Protein AF-A0A951G7K1-F1 (afdb_monomer_lite)

Foldseek 3Di:
DVLLLVLLDDQDPLNLLVLQVLVCLLVVPFDLALQVSLVVSQVVQVVLVDDDPNHRDDSVNSSVSRRVSLVVCCVVQQWFFDQDPPVRRGGTHGDPVNNVSNVVSSVVSVPDDHPGVDDPPPVVPDDDD

pLDDT: mean 84.14, std 16.69, range [36.03, 96.94]

Radius of gyration: 16.89 Å; chains: 1; bounding box: 66×21×45 Å

Secondary structure (DSSP, 8-state):
-HHHHHHT-SSSHHHHHHHHHHHHHHTT---SSHHHHHHHHHHHHHHTT--BTTBPPPHHHHHHHHHHHHHHHHHTTSEEE--BTTTTB--EEE-TTHHHHHHHHHHHHHHSPP--S---TT-------

Structure (mmCIF, N/CA/C/O backbone):
data_AF-A0A951G7K1-F1
#
_entry.id   AF-A0A951G7K1-F1
#
loop_
_atom_site.group_PDB
_atom_site.id
_atom_site.type_symbol
_atom_site.label_atom_id
_atom_site.label_alt_id
_atom_site.label_comp_id
_atom_site.label_asym_id
_atom_site.label_entity_id
_atom_site.label_seq_id
_atom_site.pdbx_PDB_ins_code
_atom_site.Cartn_x
_atom_site.Cartn_y
_atom_site.Cartn_z
_atom_site.occupancy
_atom_site.B_iso_or_equiv
_atom_site.auth_seq_id
_atom_site.auth_comp_id
_atom_site.auth_asym_id
_atom_site.auth_atom_id
_atom_site.pdbx_PDB_model_num
ATOM 1 N N . LEU A 1 1 ? -3.944 -6.914 -12.523 1.00 67.00 1 LEU A N 1
ATOM 2 C CA . LEU A 1 1 ? -5.146 -6.262 -11.952 1.00 67.00 1 LEU A CA 1
ATOM 3 C C . LEU A 1 1 ? -5.663 -7.025 -10.741 1.00 67.00 1 LEU A C 1
ATOM 5 O O . LEU A 1 1 ? -5.567 -6.457 -9.669 1.00 67.00 1 LEU A O 1
ATOM 9 N N . ALA A 1 2 ? -6.085 -8.294 -10.868 1.00 84.31 2 ALA A N 1
ATOM 10 C CA . ALA A 1 2 ? -6.585 -9.096 -9.735 1.00 84.31 2 ALA A CA 1
ATOM 11 C C . ALA A 1 2 ? -5.686 -9.028 -8.483 1.00 84.31 2 ALA A C 1
ATOM 13 O O . ALA A 1 2 ? -6.136 -8.581 -7.441 1.00 84.31 2 ALA A O 1
ATOM 14 N N . ILE A 1 3 ? -4.383 -9.291 -8.637 1.00 89.00 3 ILE A N 1
ATOM 15 C CA . ILE A 1 3 ? -3.422 -9.240 -7.521 1.00 89.00 3 ILE A CA 1
ATOM 16 C C . ILE A 1 3 ? -3.347 -7.851 -6.861 1.00 89.00 3 ILE A C 1
ATOM 18 O O . ILE A 1 3 ? -3.249 -7.755 -5.647 1.00 89.00 3 ILE A O 1
ATOM 22 N N . ALA A 1 4 ? -3.403 -6.761 -7.634 1.00 91.69 4 ALA A N 1
ATOM 23 C CA . ALA A 1 4 ? -3.358 -5.408 -7.072 1.00 91.69 4 ALA A CA 1
ATOM 24 C C . ALA A 1 4 ? -4.619 -5.088 -6.250 1.00 91.69 4 ALA A C 1
ATOM 26 O O . ALA A 1 4 ? -4.516 -4.428 -5.221 1.00 91.69 4 ALA A O 1
ATOM 27 N N . ASN A 1 5 ? -5.781 -5.587 -6.685 1.00 91.88 5 ASN A N 1
ATOM 28 C CA . ASN A 1 5 ? -7.023 -5.487 -5.922 1.00 91.88 5 ASN A CA 1
ATOM 29 C C . ASN A 1 5 ? -6.947 -6.320 -4.643 1.00 91.88 5 ASN A C 1
ATOM 31 O O . ASN A 1 5 ? -7.284 -5.804 -3.586 1.00 91.88 5 ASN A O 1
ATOM 35 N N . ASP A 1 6 ? -6.443 -7.553 -4.717 1.00 91.81 6 ASP A N 1
ATOM 36 C CA . ASP A 1 6 ? -6.301 -8.428 -3.549 1.00 91.81 6 ASP A CA 1
ATOM 37 C C . ASP A 1 6 ? -5.347 -7.834 -2.499 1.00 91.81 6 ASP A C 1
ATOM 39 O O . ASP A 1 6 ? -5.610 -7.917 -1.303 1.00 91.81 6 ASP A O 1
ATOM 43 N N . LEU A 1 7 ? -4.268 -7.174 -2.937 1.00 91.75 7 LEU A N 1
ATOM 44 C CA . LEU A 1 7 ? -3.307 -6.500 -2.054 1.00 91.75 7 LEU A CA 1
ATOM 45 C C . LEU A 1 7 ? -3.876 -5.278 -1.324 1.00 91.75 7 LEU A C 1
ATOM 47 O O . LEU A 1 7 ? -3.339 -4.891 -0.289 1.00 91.75 7 LEU A O 1
ATOM 51 N N . LEU A 1 8 ? -4.918 -4.656 -1.878 1.00 92.56 8 LEU A N 1
ATOM 52 C CA . LEU A 1 8 ? -5.596 -3.491 -1.301 1.00 92.56 8 LEU A CA 1
ATOM 53 C C . LEU A 1 8 ? -6.987 -3.835 -0.751 1.00 92.56 8 LEU A C 1
ATOM 55 O O . LEU A 1 8 ? -7.730 -2.941 -0.349 1.00 92.56 8 LEU A O 1
ATOM 59 N N . ALA A 1 9 ? -7.362 -5.114 -0.766 1.00 89.31 9 ALA A N 1
ATOM 60 C CA . ALA A 1 9 ? -8.664 -5.566 -0.314 1.00 89.31 9 ALA A CA 1
ATOM 61 C C . ALA A 1 9 ? -8.744 -5.594 1.217 1.00 89.31 9 ALA A C 1
ATOM 63 O O . ALA A 1 9 ? -7.765 -5.843 1.916 1.00 89.31 9 ALA A O 1
ATOM 64 N N . GLY A 1 10 ? -9.964 -5.418 1.724 1.00 85.38 10 GLY A N 1
ATOM 65 C CA . GLY A 1 10 ? -10.260 -5.447 3.153 1.00 85.38 10 GLY A CA 1
ATOM 66 C C . GLY A 1 10 ? -10.320 -4.060 3.791 1.00 85.38 10 GLY A C 1
ATOM 67 O O . GLY A 1 10 ? -10.110 -3.037 3.148 1.00 85.38 10 GLY A O 1
ATOM 68 N N . ASP A 1 11 ? -10.660 -4.051 5.076 1.00 85.75 11 ASP A N 1
ATOM 69 C CA . ASP A 1 11 ? -10.758 -2.859 5.928 1.00 85.75 11 ASP A CA 1
ATOM 70 C C . ASP A 1 11 ? -9.896 -3.041 7.194 1.00 85.75 11 ASP A C 1
ATOM 72 O O . ASP A 1 11 ? -10.240 -2.566 8.274 1.00 85.75 11 ASP A O 1
ATOM 76 N N . ASP A 1 12 ? -8.798 -3.795 7.085 1.00 87.50 12 ASP A N 1
ATOM 77 C CA . ASP A 1 12 ? -7.889 -4.070 8.196 1.00 87.50 12 ASP A CA 1
ATOM 78 C C . ASP A 1 12 ? -6.658 -3.147 8.200 1.00 87.50 12 ASP A C 1
ATOM 80 O O . ASP A 1 12 ? -6.442 -2.323 7.309 1.00 87.50 12 ASP A O 1
ATOM 84 N N . PHE A 1 13 ? -5.837 -3.291 9.240 1.00 89.81 13 PHE A N 1
ATOM 85 C CA . PHE A 1 13 ? -4.637 -2.483 9.439 1.00 89.81 13 PHE A CA 1
ATOM 86 C C . PHE A 1 13 ? -3.641 -2.583 8.272 1.00 89.81 13 PHE A C 1
ATOM 88 O O . PHE A 1 13 ? -2.970 -1.603 7.941 1.00 89.81 13 PHE A O 1
ATOM 95 N N . ARG A 1 14 ? -3.537 -3.757 7.634 1.00 91.06 14 ARG A N 1
ATOM 96 C CA . ARG A 1 14 ? -2.620 -3.979 6.510 1.00 91.06 14 ARG A CA 1
ATOM 97 C C . ARG A 1 14 ? -3.125 -3.270 5.263 1.00 91.06 14 ARG A C 1
ATOM 99 O O . ARG A 1 14 ? -2.338 -2.574 4.625 1.00 91.06 14 ARG A O 1
ATOM 106 N N . ALA A 1 15 ? -4.419 -3.392 4.967 1.00 90.81 15 ALA A N 1
ATOM 107 C CA . ALA A 1 15 ? -5.054 -2.691 3.856 1.00 90.81 15 ALA A CA 1
ATOM 108 C C . ALA A 1 15 ? -4.914 -1.169 4.009 1.00 90.81 15 ALA A C 1
ATOM 110 O O . ALA A 1 15 ? -4.484 -0.499 3.072 1.00 90.81 15 ALA A O 1
ATOM 111 N N . ALA A 1 16 ? -5.149 -0.630 5.211 1.00 91.88 16 ALA A N 1
ATOM 112 C CA . ALA A 1 16 ? -4.968 0.795 5.496 1.00 91.88 16 ALA A CA 1
ATOM 113 C C . ALA A 1 16 ? -3.515 1.261 5.282 1.00 91.88 16 ALA A C 1
ATOM 115 O O . ALA A 1 16 ? -3.266 2.287 4.647 1.00 91.88 16 ALA A O 1
ATOM 116 N N . CYS A 1 17 ? -2.530 0.484 5.748 1.00 95.12 17 CYS A N 1
ATOM 117 C CA . CYS A 1 17 ? -1.121 0.791 5.493 1.00 95.12 17 CYS A CA 1
ATOM 118 C C . CYS A 1 17 ? -0.792 0.751 3.991 1.00 95.12 17 CYS A C 1
ATOM 120 O O . CYS A 1 17 ? -0.111 1.647 3.491 1.00 95.12 17 CYS A O 1
ATOM 122 N N . ALA A 1 18 ? -1.283 -0.252 3.260 1.00 94.75 18 ALA A N 1
ATOM 123 C CA . ALA A 1 18 ? -1.056 -0.387 1.824 1.00 94.75 18 ALA A CA 1
ATOM 124 C C . ALA A 1 18 ? -1.704 0.760 1.022 1.00 94.75 18 ALA A C 1
ATOM 126 O O . ALA A 1 18 ? -1.052 1.338 0.148 1.00 94.75 18 ALA A O 1
ATOM 127 N N . GLU A 1 19 ? -2.932 1.163 1.370 1.00 94.06 19 GLU A N 1
ATOM 128 C CA . GLU A 1 19 ? -3.638 2.313 0.784 1.00 94.06 19 GLU A CA 1
ATOM 129 C C . GLU A 1 19 ? -2.844 3.621 0.910 1.00 94.06 19 GLU A C 1
ATOM 131 O O . GLU A 1 19 ? -2.921 4.466 0.020 1.00 94.06 19 GLU A O 1
ATOM 136 N N . LEU A 1 20 ? -2.050 3.784 1.974 1.00 94.81 20 LEU A N 1
ATOM 137 C CA . LEU A 1 20 ? -1.195 4.957 2.187 1.00 94.81 20 LEU A CA 1
ATOM 138 C C . 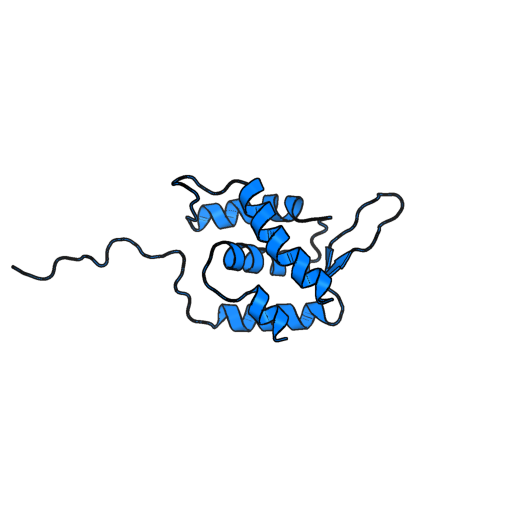LEU A 1 20 ? 0.188 4.826 1.531 1.00 94.81 20 LEU A C 1
ATOM 140 O O . LEU A 1 20 ? 0.770 5.828 1.111 1.00 94.81 20 LEU A O 1
ATOM 144 N N . VAL A 1 21 ? 0.718 3.608 1.394 1.00 96.06 21 VAL A N 1
ATOM 145 C CA . VAL A 1 21 ? 2.005 3.356 0.724 1.00 96.06 21 VAL A CA 1
ATOM 146 C C . VAL A 1 21 ? 1.916 3.531 -0.784 1.00 96.06 21 VAL A C 1
ATOM 148 O O . VAL A 1 21 ? 2.823 4.113 -1.383 1.00 96.06 21 VAL A O 1
ATOM 151 N N . VAL A 1 22 ? 0.843 3.058 -1.421 1.00 95.69 22 VAL A N 1
ATOM 152 C CA . VAL A 1 22 ? 0.728 3.116 -2.885 1.00 95.69 22 VAL A CA 1
ATOM 153 C C . VAL A 1 22 ? 0.808 4.555 -3.425 1.00 95.69 22 VAL A C 1
ATOM 155 O O . VAL A 1 22 ? 1.566 4.776 -4.370 1.00 95.69 22 VAL A O 1
ATOM 158 N N . PRO A 1 23 ? 0.128 5.566 -2.849 1.00 95.31 23 PRO A N 1
ATOM 159 C CA . PRO A 1 23 ? 0.312 6.961 -3.242 1.00 95.31 23 PRO A CA 1
ATOM 160 C C . PRO A 1 23 ? 1.759 7.449 -3.119 1.00 95.31 23 PRO A C 1
ATOM 162 O O . PRO A 1 23 ? 2.233 8.139 -4.019 1.00 95.31 23 PRO A O 1
ATOM 165 N N . LEU A 1 24 ? 2.489 7.062 -2.065 1.00 95.25 24 LEU A N 1
ATOM 166 C CA . LEU A 1 24 ? 3.903 7.430 -1.908 1.00 95.25 24 LEU A CA 1
ATOM 167 C C . LEU A 1 24 ? 4.757 6.843 -3.041 1.00 95.25 24 LEU A C 1
ATOM 169 O O . LEU A 1 24 ? 5.536 7.570 -3.662 1.00 95.25 24 LEU A O 1
ATOM 173 N N . LEU A 1 25 ? 4.544 5.568 -3.382 1.00 94.19 25 LEU A N 1
ATOM 174 C CA . LEU A 1 25 ? 5.193 4.928 -4.532 1.00 94.19 25 LEU A CA 1
ATOM 175 C C . LEU A 1 25 ? 4.851 5.653 -5.844 1.00 94.19 25 LEU A C 1
ATOM 177 O O . LEU A 1 25 ? 5.724 5.901 -6.672 1.00 94.19 25 LEU A O 1
ATOM 181 N N . LEU A 1 26 ? 3.590 6.058 -6.022 1.00 94.31 26 LEU A N 1
ATOM 182 C CA . LEU A 1 26 ? 3.132 6.784 -7.211 1.00 94.31 26 LEU A CA 1
ATOM 183 C C . LEU A 1 26 ? 3.735 8.189 -7.343 1.00 94.31 26 LEU A C 1
ATOM 185 O O . LEU A 1 26 ? 3.881 8.667 -8.470 1.00 94.31 26 LEU A O 1
ATOM 189 N N . THR A 1 27 ? 4.086 8.839 -6.229 1.00 92.38 27 THR A N 1
ATOM 190 C CA . THR A 1 27 ? 4.804 10.127 -6.231 1.00 92.38 27 THR A CA 1
ATOM 191 C C . THR A 1 27 ? 6.302 9.998 -6.502 1.00 92.38 27 THR A C 1
ATOM 193 O O . THR A 1 27 ? 6.968 11.018 -6.652 1.00 92.38 27 THR A O 1
ATOM 196 N N . GLY A 1 28 ? 6.832 8.772 -6.580 1.00 87.44 28 GLY A N 1
ATOM 197 C CA . GLY A 1 28 ? 8.268 8.528 -6.707 1.00 87.44 28 GLY A CA 1
ATOM 198 C C . GLY A 1 28 ? 9.022 8.738 -5.394 1.00 87.44 28 GLY A C 1
ATOM 199 O O . GLY A 1 28 ? 10.168 9.169 -5.415 1.00 87.44 28 GLY A O 1
ATOM 200 N N . PHE A 1 29 ? 8.381 8.489 -4.246 1.00 90.38 29 PHE A N 1
ATOM 201 C CA . PHE A 1 29 ? 9.076 8.538 -2.963 1.00 90.38 29 PHE A CA 1
ATOM 202 C C . PHE A 1 29 ? 10.186 7.480 -2.927 1.00 90.38 29 PHE A C 1
ATOM 204 O O . PHE A 1 29 ? 9.920 6.283 -3.030 1.00 90.38 29 PHE A O 1
ATOM 211 N N . GLU A 1 30 ? 11.424 7.934 -2.749 1.00 82.12 30 GLU A N 1
ATOM 212 C CA . GLU A 1 30 ? 12.607 7.078 -2.706 1.00 82.12 30 GLU A CA 1
ATOM 213 C C . GLU A 1 30 ? 12.765 6.451 -1.313 1.00 82.12 30 GLU A C 1
ATOM 215 O O . GLU A 1 30 ? 13.331 7.046 -0.392 1.00 82.12 30 GLU A O 1
ATOM 220 N N . GLY A 1 31 ? 12.240 5.235 -1.154 1.00 82.44 31 GLY A N 1
ATOM 221 C CA . GLY A 1 31 ? 12.490 4.369 -0.003 1.00 82.44 31 GLY A CA 1
ATOM 222 C C . GLY A 1 31 ? 13.042 3.022 -0.461 1.00 82.44 31 GLY A C 1
ATOM 223 O O . GLY A 1 31 ? 12.520 2.429 -1.402 1.00 82.44 31 GLY A O 1
ATOM 224 N N . ASP A 1 32 ? 14.097 2.561 0.205 1.00 82.81 32 ASP A N 1
ATOM 225 C CA . ASP A 1 32 ? 14.798 1.298 -0.067 1.00 82.81 32 ASP A CA 1
ATOM 226 C C . ASP A 1 32 ? 14.024 0.064 0.422 1.00 82.81 32 ASP A C 1
ATOM 228 O O . ASP A 1 32 ? 14.138 -1.020 -0.141 1.00 82.81 32 ASP A O 1
ATOM 232 N N . TRP A 1 33 ? 13.202 0.215 1.463 1.00 87.38 33 TRP A N 1
ATOM 233 C CA . TRP A 1 33 ? 12.311 -0.835 1.950 1.00 87.38 33 TRP A CA 1
ATOM 234 C C . TRP A 1 33 ? 11.157 -0.266 2.790 1.00 87.38 33 TRP A C 1
ATOM 236 O O . TRP A 1 33 ? 10.830 0.911 2.705 1.00 87.38 33 TRP A O 1
ATOM 246 N N . ALA A 1 34 ? 10.515 -1.083 3.628 1.00 91.31 34 ALA A N 1
ATOM 247 C CA . ALA A 1 34 ? 9.322 -0.713 4.388 1.00 91.31 34 ALA A CA 1
ATOM 248 C C . ALA A 1 34 ? 9.513 0.430 5.410 1.00 91.31 34 ALA A C 1
ATOM 250 O O . ALA A 1 34 ? 8.576 1.187 5.659 1.00 91.31 34 ALA A O 1
ATOM 251 N N . GLU A 1 35 ? 10.690 0.573 6.030 1.00 94.00 35 GLU A N 1
ATOM 252 C CA . GLU A 1 35 ? 10.875 1.492 7.166 1.00 94.00 35 GLU A CA 1
ATOM 253 C C . GLU A 1 35 ? 10.766 2.989 6.792 1.00 94.00 35 GLU A C 1
ATOM 255 O O . GLU A 1 35 ? 10.056 3.717 7.497 1.00 94.00 35 GLU A O 1
ATOM 260 N N . PRO A 1 36 ? 11.382 3.490 5.699 1.00 93.94 36 PRO A N 1
ATOM 261 C CA . PRO A 1 36 ? 11.157 4.863 5.240 1.00 93.94 36 PRO A CA 1
ATOM 262 C C . PRO A 1 36 ? 9.683 5.195 4.987 1.00 93.94 36 PRO A C 1
ATOM 264 O O . PRO A 1 36 ? 9.219 6.268 5.381 1.00 93.94 36 PRO A O 1
ATOM 267 N N . PHE A 1 37 ? 8.928 4.269 4.390 1.00 95.50 37 PHE A N 1
ATOM 268 C CA . PHE A 1 37 ? 7.489 4.438 4.179 1.00 95.50 37 PHE A CA 1
ATOM 269 C C . PHE A 1 37 ? 6.739 4.435 5.510 1.00 95.50 37 PHE A C 1
ATOM 271 O O . PHE A 1 37 ? 5.904 5.305 5.743 1.00 95.50 37 PHE A O 1
ATOM 278 N N . ALA A 1 38 ? 7.085 3.532 6.429 1.00 96.50 38 ALA 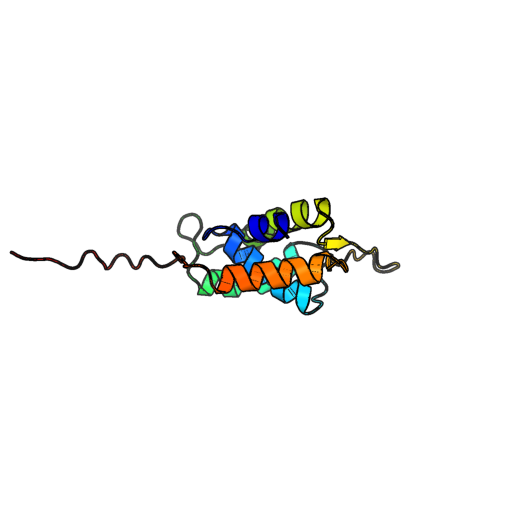A N 1
ATOM 279 C CA . ALA A 1 38 ? 6.463 3.466 7.746 1.00 96.50 38 ALA A CA 1
ATOM 280 C C . ALA A 1 38 ? 6.613 4.774 8.530 1.00 96.50 38 ALA A C 1
ATOM 282 O O . ALA A 1 38 ? 5.652 5.233 9.139 1.00 96.50 38 ALA A O 1
ATOM 283 N N . LYS A 1 39 ? 7.775 5.435 8.455 1.00 96.56 39 LYS A N 1
ATOM 284 C CA . LYS A 1 39 ? 7.992 6.754 9.079 1.00 96.56 39 LYS A CA 1
ATOM 285 C C . LYS A 1 39 ? 7.058 7.837 8.524 1.00 96.56 39 LYS A C 1
ATOM 287 O O . LYS A 1 39 ? 6.691 8.749 9.260 1.00 96.56 39 LYS A O 1
ATOM 292 N N . LYS A 1 40 ? 6.664 7.749 7.249 1.00 96.25 40 LYS A N 1
ATOM 293 C CA . LYS A 1 40 ? 5.713 8.675 6.607 1.00 96.25 40 LYS A CA 1
ATOM 294 C C . LYS A 1 40 ? 4.254 8.319 6.894 1.00 96.25 40 LYS A C 1
ATOM 296 O O . LYS A 1 40 ? 3.444 9.217 7.090 1.00 96.25 40 LYS A O 1
ATOM 301 N N . VAL A 1 41 ? 3.938 7.028 6.918 1.00 95.62 41 VAL A N 1
ATOM 302 C CA . VAL A 1 41 ? 2.574 6.493 7.048 1.00 95.62 41 VAL A CA 1
ATOM 303 C C . VAL A 1 41 ? 2.098 6.469 8.504 1.00 95.62 41 VAL A C 1
ATOM 305 O O . VAL A 1 41 ? 0.931 6.739 8.775 1.00 95.62 41 VAL A O 1
ATOM 308 N N . CYS A 1 42 ? 2.995 6.202 9.457 1.00 94.69 42 CYS A N 1
ATOM 309 C CA . CYS A 1 42 ? 2.659 6.014 10.871 1.00 94.69 42 CYS A CA 1
ATOM 310 C C . CYS A 1 42 ? 1.860 7.175 11.497 1.00 94.69 42 CYS A C 1
ATOM 312 O O . CYS A 1 42 ? 0.878 6.882 12.178 1.00 94.69 42 CYS A O 1
ATOM 314 N N . PRO A 1 43 ? 2.174 8.465 11.253 1.00 93.75 43 PRO A N 1
ATOM 315 C CA . PRO A 1 43 ? 1.362 9.562 11.784 1.00 93.75 43 PRO A CA 1
ATOM 316 C C . PRO A 1 43 ? -0.084 9.567 11.266 1.00 93.75 43 PRO A C 1
ATOM 318 O O . PRO A 1 43 ? -0.996 9.881 12.026 1.00 93.75 43 PRO A O 1
ATOM 321 N N . ALA A 1 44 ? -0.306 9.206 9.997 1.00 93.50 44 ALA A N 1
ATOM 322 C CA . ALA A 1 44 ? -1.645 9.149 9.407 1.00 93.50 44 ALA A CA 1
ATOM 323 C C . ALA A 1 44 ? -2.456 7.977 9.978 1.00 93.50 44 ALA A C 1
ATOM 325 O O . ALA A 1 44 ? -3.590 8.163 10.408 1.00 93.50 44 ALA A O 1
ATOM 326 N N . ILE A 1 45 ? -1.831 6.805 10.097 1.00 92.00 45 ILE A N 1
ATOM 327 C CA . ILE A 1 45 ? -2.421 5.629 10.749 1.00 92.00 45 ILE A CA 1
ATOM 328 C C . ILE A 1 45 ? -2.800 5.923 12.209 1.00 92.00 45 ILE A C 1
ATOM 330 O O . ILE A 1 45 ? -3.893 5.574 12.652 1.00 92.00 45 ILE A O 1
ATOM 334 N N . ALA A 1 46 ? -1.931 6.602 12.961 1.00 91.00 46 ALA A N 1
ATOM 335 C CA . ALA A 1 46 ? -2.230 7.002 14.333 1.00 91.00 46 ALA A CA 1
ATOM 336 C C . ALA A 1 46 ? -3.402 8.001 14.401 1.00 91.00 46 ALA A C 1
ATOM 338 O O . ALA A 1 46 ? -4.265 7.879 15.270 1.00 91.00 46 ALA A O 1
ATOM 339 N N . ALA A 1 47 ? -3.464 8.959 13.469 1.00 90.06 47 ALA A N 1
ATOM 340 C CA . ALA A 1 47 ? -4.543 9.944 13.389 1.00 90.06 47 ALA A CA 1
ATOM 341 C C . ALA A 1 47 ? -5.911 9.322 13.049 1.00 90.06 47 ALA A C 1
ATOM 343 O O . ALA A 1 47 ? -6.938 9.826 13.501 1.00 90.06 47 ALA A O 1
ATOM 344 N N . GLU A 1 48 ? -5.931 8.211 12.311 1.00 86.00 48 GLU A N 1
ATOM 345 C CA . GLU A 1 48 ? -7.141 7.422 12.040 1.00 86.00 48 GLU A CA 1
ATOM 346 C C . GLU A 1 48 ? -7.626 6.596 13.247 1.00 86.00 48 GLU A C 1
ATOM 348 O O . GLU A 1 48 ? -8.700 5.995 13.199 1.00 86.00 48 GLU A O 1
ATOM 353 N N . GLY A 1 49 ? -6.871 6.581 14.350 1.00 87.44 49 GLY A N 1
ATOM 354 C CA . GLY A 1 49 ? -7.272 5.921 15.591 1.00 87.44 49 GLY A CA 1
ATOM 355 C C . GLY A 1 49 ? -7.032 4.412 15.614 1.00 87.44 49 GLY A C 1
ATOM 356 O O . GLY A 1 49 ? -7.607 3.727 16.461 1.00 87.44 49 GLY A O 1
ATOM 357 N N . TRP A 1 50 ? -6.187 3.884 14.721 1.00 86.06 50 TRP A N 1
ATOM 358 C CA . TRP A 1 50 ? -5.749 2.489 14.780 1.00 86.06 50 TRP A CA 1
ATOM 359 C C . TRP A 1 50 ? -5.049 2.188 16.110 1.00 86.06 50 TRP A C 1
ATOM 361 O O . TRP A 1 50 ? -4.349 3.040 16.664 1.00 86.06 50 TRP A O 1
ATOM 371 N N . GLN A 1 51 ? -5.237 0.967 16.618 1.00 83.69 51 GLN A N 1
ATOM 372 C CA . GLN A 1 51 ? -4.676 0.512 17.893 1.00 83.69 51 GLN A CA 1
ATOM 373 C C . GLN A 1 51 ? -4.119 -0.912 17.794 1.00 83.69 51 GLN A C 1
ATOM 375 O O . GLN A 1 51 ? -4.685 -1.763 17.109 1.00 83.69 51 GLN A O 1
ATOM 380 N N . SER A 1 52 ? -3.048 -1.179 18.541 1.00 74.75 52 SER A N 1
ATOM 381 C CA . SER A 1 52 ? -2.480 -2.502 18.808 1.00 74.75 52 SER A CA 1
ATOM 382 C C . SER A 1 52 ? -2.347 -2.661 20.321 1.00 74.75 52 SER A C 1
ATOM 384 O O . SER A 1 52 ? -1.685 -1.860 20.972 1.00 74.75 52 SER A O 1
ATOM 386 N N . ASN A 1 53 ? -3.032 -3.645 20.909 1.00 76.75 53 ASN A N 1
ATOM 387 C CA . ASN A 1 53 ? -3.060 -3.869 22.365 1.00 76.75 53 ASN A CA 1
ATOM 388 C C . ASN A 1 53 ? -3.449 -2.630 23.205 1.00 76.75 53 ASN A C 1
ATOM 390 O O . ASN A 1 53 ? -2.988 -2.468 24.330 1.00 76.75 53 ASN A O 1
ATOM 394 N N . GLY A 1 54 ? -4.316 -1.763 22.670 1.00 80.31 54 GLY A N 1
ATOM 395 C CA . GLY A 1 54 ? -4.768 -0.540 23.346 1.00 80.31 54 GLY A CA 1
ATOM 396 C C . GLY A 1 54 ? -3.819 0.656 23.215 1.00 80.31 54 GLY A C 1
ATOM 397 O O . GLY A 1 54 ? -4.139 1.733 23.713 1.00 80.31 54 GLY A O 1
ATOM 398 N N . GLU A 1 55 ? -2.697 0.500 22.511 1.00 84.56 55 GLU A N 1
ATOM 399 C CA . GLU A 1 55 ? -1.742 1.568 22.212 1.00 84.56 55 GLU A CA 1
ATOM 400 C C . GLU A 1 55 ? -1.778 1.932 20.724 1.00 84.56 55 GLU A C 1
ATOM 402 O O . GLU A 1 55 ? -2.215 1.144 19.883 1.00 84.56 55 GLU A O 1
ATOM 407 N N . SER A 1 56 ? -1.334 3.142 20.380 1.00 86.25 56 SER A N 1
ATOM 408 C CA . SER A 1 56 ? -1.213 3.534 18.973 1.00 86.25 56 SER A CA 1
ATOM 409 C C . SER A 1 56 ? -0.057 2.762 18.311 1.00 86.25 56 SER A C 1
ATOM 411 O O . SER A 1 56 ? 1.003 2.646 18.931 1.00 86.25 56 SER A O 1
ATOM 413 N N . PRO A 1 57 ? -0.223 2.238 17.079 1.00 89.88 57 PRO A N 1
ATOM 414 C CA . PRO A 1 57 ? 0.815 1.491 16.381 1.00 89.88 57 PRO A CA 1
ATOM 415 C C . PRO A 1 5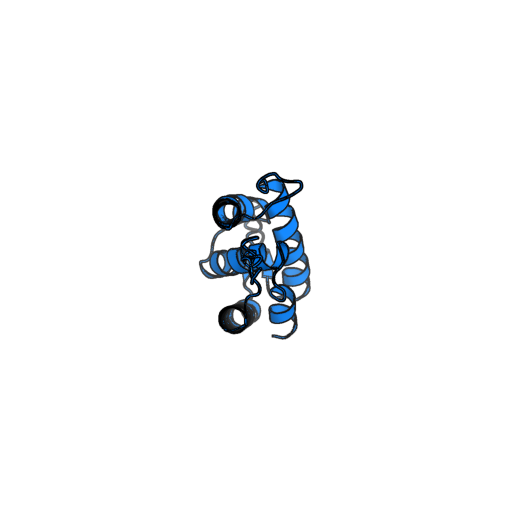7 ? 2.106 2.295 16.244 1.00 89.88 57 PRO A C 1
ATOM 417 O O . PRO A 1 57 ? 2.095 3.457 15.832 1.00 89.88 57 PRO A O 1
ATOM 420 N N . GLY A 1 58 ? 3.231 1.656 16.551 1.00 92.56 58 GLY A N 1
ATOM 421 C CA . GLY A 1 58 ? 4.544 2.241 16.337 1.00 92.56 58 GLY A CA 1
ATOM 422 C C . GLY A 1 58 ? 5.003 2.104 14.886 1.00 92.56 58 GLY A C 1
ATOM 423 O O . GLY A 1 58 ? 4.484 1.308 14.101 1.00 92.56 58 GLY A O 1
ATOM 424 N N . VAL A 1 59 ? 6.082 2.814 14.543 1.00 95.75 59 VAL A N 1
ATOM 425 C CA . VAL A 1 59 ? 6.728 2.722 13.218 1.00 95.75 59 VAL A CA 1
ATOM 426 C C . VAL A 1 59 ? 7.075 1.275 12.855 1.00 95.75 59 VAL A C 1
ATOM 428 O O . VAL A 1 59 ? 6.971 0.896 11.693 1.00 95.75 59 VAL A O 1
ATOM 431 N N . ARG A 1 60 ? 7.457 0.445 13.834 1.00 94.50 60 ARG A N 1
ATOM 432 C CA . ARG A 1 60 ? 7.791 -0.964 13.593 1.00 94.50 60 ARG A CA 1
ATOM 433 C C . ARG A 1 60 ? 6.575 -1.798 13.182 1.00 94.50 60 ARG A C 1
ATOM 435 O O . ARG A 1 60 ? 6.705 -2.606 12.267 1.00 94.50 60 ARG A O 1
ATOM 442 N N . ASP A 1 61 ? 5.419 -1.581 13.807 1.00 93.69 61 ASP A N 1
ATOM 443 C CA . ASP A 1 61 ? 4.179 -2.294 13.471 1.00 93.69 61 ASP A CA 1
ATOM 444 C C . ASP A 1 61 ? 3.736 -1.947 12.046 1.00 93.69 61 ASP A C 1
ATOM 446 O O . ASP A 1 61 ? 3.435 -2.825 11.236 1.00 93.69 61 ASP A O 1
ATOM 450 N N . VAL A 1 62 ? 3.799 -0.655 11.711 1.00 95.62 62 VAL A N 1
ATOM 451 C CA . VAL A 1 62 ? 3.513 -0.149 10.365 1.00 95.62 62 VAL A CA 1
ATOM 452 C C . VAL A 1 62 ? 4.517 -0.708 9.351 1.00 95.62 62 VAL A C 1
ATOM 454 O O . VAL A 1 62 ? 4.117 -1.165 8.287 1.00 95.62 62 VAL A O 1
ATOM 457 N N . ALA A 1 63 ? 5.814 -0.752 9.671 1.00 96.12 63 ALA A N 1
ATOM 458 C CA . ALA A 1 63 ? 6.828 -1.314 8.777 1.00 96.12 63 ALA A CA 1
ATOM 459 C C . ALA A 1 63 ? 6.584 -2.798 8.473 1.00 96.12 63 ALA A C 1
ATOM 461 O O . ALA A 1 63 ? 6.805 -3.235 7.345 1.00 96.12 63 ALA A O 1
ATOM 462 N N . TRP A 1 64 ? 6.103 -3.576 9.443 1.00 95.44 64 TRP A N 1
ATOM 463 C CA . TRP A 1 64 ? 5.753 -4.980 9.218 1.00 95.44 64 TRP A CA 1
ATOM 464 C C . TRP A 1 64 ? 4.537 -5.122 8.301 1.00 95.44 64 TRP A C 1
ATOM 466 O O . TRP A 1 64 ? 4.598 -5.883 7.338 1.00 95.44 64 TRP A O 1
ATOM 476 N N . ALA A 1 65 ? 3.480 -4.339 8.531 1.00 95.00 65 ALA A N 1
ATOM 477 C CA . ALA A 1 65 ? 2.311 -4.322 7.650 1.00 95.00 65 ALA A CA 1
ATOM 478 C C . ALA A 1 65 ? 2.667 -3.897 6.215 1.00 95.00 65 ALA A C 1
ATOM 480 O O . ALA A 1 65 ? 2.197 -4.490 5.248 1.00 95.00 65 ALA A O 1
ATOM 481 N N . ILE A 1 66 ? 3.556 -2.914 6.067 1.00 96.12 66 ILE A N 1
ATOM 482 C CA . ILE A 1 66 ? 4.051 -2.469 4.761 1.00 96.12 66 ILE A CA 1
ATOM 483 C C . ILE A 1 66 ? 4.915 -3.551 4.097 1.00 96.12 66 ILE A C 1
ATOM 485 O O . ILE A 1 66 ? 4.803 -3.767 2.893 1.00 96.12 66 ILE A O 1
ATOM 489 N N . ALA A 1 67 ? 5.751 -4.270 4.850 1.00 95.06 67 ALA A N 1
ATOM 490 C CA . ALA A 1 67 ? 6.534 -5.380 4.307 1.00 95.06 67 ALA A CA 1
ATOM 491 C C . ALA A 1 67 ? 5.643 -6.532 3.803 1.00 95.06 67 ALA A C 1
ATOM 493 O O . ALA A 1 67 ? 5.965 -7.142 2.780 1.00 95.06 67 ALA A O 1
ATOM 494 N N . ASP A 1 68 ? 4.521 -6.797 4.482 1.00 94.44 68 ASP A N 1
ATOM 495 C CA . ASP A 1 68 ? 3.508 -7.770 4.049 1.00 94.44 68 ASP A CA 1
ATOM 496 C C . ASP A 1 68 ? 2.829 -7.365 2.729 1.00 94.44 68 ASP A C 1
ATOM 498 O O . ASP A 1 68 ? 2.377 -8.238 1.994 1.00 94.44 68 ASP A O 1
ATOM 502 N N . PHE A 1 69 ? 2.814 -6.073 2.387 1.00 95.38 69 PHE A N 1
ATOM 503 C CA . PHE A 1 69 ? 2.392 -5.574 1.076 1.00 95.38 69 PHE A CA 1
ATOM 504 C C . PHE A 1 69 ? 3.522 -5.618 0.030 1.00 95.38 69 PHE A C 1
ATOM 506 O O . PHE A 1 69 ? 3.319 -6.115 -1.079 1.00 95.38 69 PHE A O 1
ATOM 513 N N . ILE A 1 70 ? 4.725 -5.130 0.364 1.00 94.69 70 ILE A N 1
ATOM 514 C CA . ILE A 1 70 ? 5.838 -5.012 -0.596 1.00 94.69 70 ILE A CA 1
ATOM 515 C C . ILE A 1 70 ? 6.248 -6.384 -1.130 1.00 94.69 70 ILE A C 1
ATOM 517 O O . ILE A 1 70 ? 6.376 -6.548 -2.337 1.00 94.69 70 ILE A O 1
ATOM 521 N N . ARG A 1 71 ? 6.418 -7.391 -0.263 1.00 93.94 71 ARG A N 1
ATOM 522 C CA . ARG A 1 71 ? 6.878 -8.729 -0.679 1.00 93.94 71 ARG A CA 1
ATOM 523 C C . ARG A 1 71 ? 6.018 -9.349 -1.791 1.00 93.94 71 ARG A C 1
ATOM 525 O O . ARG A 1 71 ? 6.584 -9.707 -2.825 1.00 93.94 71 ARG A O 1
ATOM 532 N N . PRO A 1 72 ? 4.687 -9.491 -1.640 1.00 94.62 72 PRO A N 1
ATOM 533 C CA . PRO A 1 72 ? 3.851 -10.036 -2.704 1.00 94.62 72 PRO A CA 1
ATOM 534 C C . PRO A 1 72 ? 3.727 -9.092 -3.906 1.00 94.62 72 PRO A C 1
ATOM 536 O O . PRO A 1 72 ? 3.644 -9.580 -5.034 1.00 94.62 72 PRO A O 1
ATOM 539 N N . ALA A 1 73 ? 3.773 -7.768 -3.715 1.00 95.06 73 ALA A N 1
ATOM 540 C CA . ALA A 1 73 ? 3.791 -6.816 -4.826 1.00 95.06 73 ALA A CA 1
ATOM 541 C C . ALA A 1 73 ? 5.056 -6.967 -5.693 1.00 95.06 73 ALA A C 1
ATOM 543 O O . ALA A 1 73 ? 4.959 -6.976 -6.922 1.00 95.06 73 ALA A O 1
ATOM 544 N N . THR A 1 74 ? 6.221 -7.165 -5.070 1.00 94.44 74 THR A N 1
ATOM 545 C CA . THR A 1 74 ? 7.484 -7.461 -5.757 1.00 94.44 74 THR A CA 1
ATOM 546 C C . THR A 1 74 ? 7.449 -8.831 -6.422 1.00 94.44 74 THR A C 1
ATOM 548 O O . THR A 1 74 ? 7.737 -8.944 -7.610 1.00 94.44 74 THR A O 1
ATOM 551 N N . ALA A 1 75 ? 7.014 -9.871 -5.702 1.00 94.50 75 ALA A N 1
ATOM 552 C CA . ALA A 1 75 ? 6.904 -11.227 -6.250 1.00 94.50 75 ALA A CA 1
ATOM 553 C C . ALA A 1 75 ? 5.966 -11.308 -7.468 1.00 94.50 75 ALA A C 1
ATOM 555 O O . ALA A 1 75 ? 6.143 -12.158 -8.337 1.00 94.50 75 ALA A O 1
ATOM 556 N N . SER A 1 76 ? 4.987 -10.405 -7.546 1.00 94.19 76 SER A N 1
ATOM 557 C CA . SER A 1 76 ? 4.019 -10.322 -8.643 1.00 94.19 76 SER A CA 1
ATOM 558 C C . SER A 1 76 ? 4.428 -9.350 -9.757 1.00 94.19 76 SER A C 1
ATOM 560 O O . SER A 1 76 ? 3.643 -9.113 -10.675 1.00 94.19 76 SER A O 1
ATOM 562 N N . GLY A 1 77 ? 5.621 -8.749 -9.677 1.00 94.94 77 GLY A N 1
ATOM 563 C CA . GLY A 1 77 ? 6.136 -7.812 -10.679 1.00 94.94 77 GLY A CA 1
ATOM 564 C C . GLY A 1 77 ? 5.423 -6.456 -10.718 1.00 94.94 77 GLY A C 1
ATOM 565 O O . GLY A 1 77 ? 5.479 -5.760 -11.733 1.00 94.94 77 GLY A O 1
ATOM 566 N N . LEU A 1 78 ? 4.723 -6.065 -9.647 1.00 95.94 78 LEU A N 1
ATOM 567 C CA . LEU A 1 78 ? 4.124 -4.728 -9.521 1.00 95.94 78 LEU A CA 1
ATOM 568 C C . LEU A 1 78 ? 5.157 -3.693 -9.058 1.00 95.94 78 LEU A C 1
ATOM 570 O O . LEU A 1 78 ? 5.081 -2.522 -9.434 1.00 95.94 78 LEU A O 1
ATOM 574 N N . ILE A 1 79 ? 6.114 -4.142 -8.249 1.00 95.00 79 ILE A N 1
ATOM 575 C CA . ILE A 1 79 ? 7.225 -3.354 -7.722 1.00 95.00 79 ILE A CA 1
ATOM 576 C C . ILE A 1 79 ? 8.521 -4.071 -8.088 1.00 95.00 79 ILE A C 1
ATOM 578 O O . ILE A 1 79 ? 8.582 -5.298 -8.070 1.00 95.00 79 ILE A O 1
ATOM 582 N N . GLU A 1 80 ? 9.560 -3.314 -8.384 1.00 92.19 80 GLU A N 1
ATOM 583 C CA . GLU A 1 80 ? 10.921 -3.807 -8.551 1.00 92.19 80 GLU A CA 1
ATOM 584 C C . GLU A 1 80 ? 11.880 -2.981 -7.692 1.00 92.19 80 GLU A C 1
ATOM 586 O O . GLU A 1 80 ? 11.565 -1.855 -7.303 1.00 92.19 80 GLU A O 1
ATOM 591 N N . THR A 1 81 ? 13.033 -3.559 -7.372 1.00 87.00 81 THR A N 1
ATOM 592 C CA . THR A 1 81 ? 14.142 -2.849 -6.741 1.00 87.00 81 THR A CA 1
ATOM 593 C C . THR A 1 81 ? 15.232 -2.625 -7.775 1.00 87.00 81 THR A C 1
ATOM 595 O O . THR A 1 81 ? 15.618 -3.546 -8.496 1.00 87.00 81 THR A O 1
ATOM 598 N N . HIS A 1 82 ? 15.734 -1.397 -7.858 1.00 77.19 82 HIS A N 1
ATOM 599 C CA . HIS A 1 82 ? 16.894 -1.076 -8.690 1.00 77.19 82 HIS A CA 1
ATOM 600 C C . HIS A 1 82 ? 18.081 -0.822 -7.786 1.00 77.19 82 HIS A C 1
ATOM 602 O O . HIS A 1 82 ? 18.006 0.049 -6.936 1.00 77.19 82 HIS A O 1
ATOM 608 N N . ALA A 1 83 ? 19.170 -1.567 -7.945 1.00 73.75 83 ALA A N 1
ATOM 609 C CA . ALA A 1 83 ? 20.384 -1.285 -7.194 1.00 73.75 83 ALA A CA 1
ATOM 610 C C . ALA A 1 83 ? 21.049 -0.012 -7.740 1.00 73.75 83 ALA A C 1
ATOM 612 O O . ALA A 1 83 ? 21.657 -0.025 -8.811 1.00 73.75 83 ALA A O 1
ATOM 613 N N . ASP A 1 84 ? 20.977 1.076 -6.978 1.00 67.19 84 ASP A N 1
ATOM 614 C CA . ASP A 1 84 ? 21.684 2.316 -7.274 1.00 67.19 84 ASP A CA 1
ATOM 615 C C . ASP A 1 84 ? 23.130 2.213 -6.784 1.00 67.19 84 ASP A C 1
ATOM 617 O O . ASP A 1 84 ? 23.473 2.511 -5.633 1.00 67.19 84 ASP A O 1
ATOM 621 N N . TRP A 1 85 ? 24.017 1.787 -7.682 1.00 52.19 85 TRP A N 1
ATOM 622 C CA . TRP A 1 85 ? 25.458 1.924 -7.487 1.00 52.19 85 TRP A CA 1
ATOM 623 C C . TRP A 1 85 ? 25.878 3.393 -7.676 1.00 52.19 85 TRP A C 1
ATOM 625 O O . TRP A 1 85 ? 25.451 4.012 -8.652 1.00 52.19 85 TRP A O 1
ATOM 635 N N . PRO A 1 86 ? 26.735 3.985 -6.815 1.00 63.75 86 PRO A N 1
ATOM 636 C CA . PRO A 1 86 ? 27.518 3.393 -5.719 1.00 63.75 86 PRO A CA 1
ATOM 637 C C . PRO A 1 86 ? 26.862 3.467 -4.331 1.00 63.75 86 PRO A C 1
ATOM 639 O O . PRO A 1 86 ? 27.491 3.120 -3.334 1.00 63.75 86 PRO A O 1
ATOM 642 N N . PHE A 1 87 ? 25.630 3.961 -4.229 1.00 67.81 87 PHE A N 1
ATOM 643 C CA . PHE A 1 87 ? 25.008 4.278 -2.942 1.00 67.81 87 PHE A CA 1
ATOM 644 C C . PHE A 1 87 ? 24.353 3.078 -2.251 1.00 67.81 87 PHE A C 1
ATOM 646 O O . PHE A 1 87 ? 23.877 3.234 -1.127 1.00 67.81 87 PHE A O 1
ATOM 653 N N . HIS A 1 88 ? 24.348 1.902 -2.893 1.00 65.19 88 HIS A N 1
ATOM 654 C CA . HIS A 1 88 ? 23.755 0.663 -2.376 1.00 65.19 88 HIS A CA 1
ATOM 655 C C . HIS A 1 88 ? 22.303 0.840 -1.913 1.00 65.19 88 HIS A C 1
ATOM 657 O O . HIS A 1 88 ? 21.853 0.171 -0.984 1.00 65.19 88 HIS A O 1
ATOM 663 N N . ARG A 1 89 ? 21.574 1.775 -2.526 1.00 70.94 89 ARG A N 1
ATOM 664 C CA . ARG A 1 89 ? 20.143 1.929 -2.283 1.00 70.94 89 ARG A CA 1
ATOM 665 C C . ARG A 1 89 ? 19.406 1.063 -3.280 1.00 70.94 89 ARG A C 1
ATOM 667 O O . ARG A 1 89 ? 19.780 1.024 -4.444 1.00 70.94 89 ARG A O 1
ATOM 674 N N . GLU A 1 90 ? 18.371 0.391 -2.812 1.00 78.75 90 GLU A N 1
ATOM 675 C CA . GLU A 1 90 ? 17.494 -0.421 -3.648 1.00 78.75 90 GLU A CA 1
ATOM 676 C C . GLU A 1 90 ? 16.085 0.181 -3.625 1.00 78.75 90 GLU A C 1
ATOM 678 O O . GLU A 1 90 ? 15.186 -0.413 -3.030 1.00 78.75 90 GLU A O 1
ATOM 683 N N . PRO A 1 91 ? 15.873 1.401 -4.170 1.00 86.06 91 PRO A N 1
ATOM 684 C CA . PRO A 1 91 ? 14.566 2.038 -4.136 1.00 86.06 91 PRO A CA 1
ATOM 685 C C . PRO A 1 91 ? 13.488 1.137 -4.732 1.00 86.06 91 PRO A C 1
ATOM 687 O O . PRO A 1 91 ? 13.670 0.509 -5.778 1.00 86.06 91 PRO A O 1
ATOM 690 N N . LEU A 1 92 ? 12.337 1.128 -4.067 1.00 90.69 92 LEU A N 1
ATOM 691 C CA . LEU A 1 92 ? 11.131 0.487 -4.565 1.00 90.69 92 LEU A CA 1
ATOM 692 C C . LEU A 1 92 ? 10.542 1.329 -5.694 1.00 90.69 92 LEU A C 1
ATOM 694 O O . LEU A 1 92 ? 10.084 2.453 -5.478 1.00 90.69 92 LEU A O 1
ATOM 698 N N . VAL A 1 93 ? 10.518 0.764 -6.895 1.00 91.31 93 VAL A N 1
ATOM 699 C CA . VAL A 1 93 ? 10.013 1.420 -8.100 1.00 91.31 93 VAL A CA 1
ATOM 700 C C . VAL A 1 93 ? 8.809 0.656 -8.630 1.00 91.31 93 VAL A C 1
ATOM 702 O O . VAL A 1 93 ? 8.786 -0.572 -8.673 1.00 91.31 93 VAL A O 1
ATOM 705 N N . LEU A 1 94 ? 7.777 1.389 -9.043 1.00 94.12 94 LEU A N 1
ATOM 706 C CA . LEU A 1 94 ? 6.636 0.796 -9.731 1.00 94.12 94 LEU A CA 1
ATOM 707 C C . LEU A 1 94 ? 7.035 0.390 -11.145 1.00 94.12 94 LEU A C 1
ATOM 709 O O . LEU A 1 94 ? 7.491 1.225 -11.928 1.00 94.12 94 LEU A O 1
ATOM 713 N N . THR A 1 95 ? 6.768 -0.862 -11.506 1.00 94.94 95 THR A N 1
ATOM 714 C CA . THR A 1 95 ? 6.975 -1.315 -12.883 1.00 94.94 95 THR A CA 1
ATOM 715 C C . THR A 1 95 ? 5.983 -0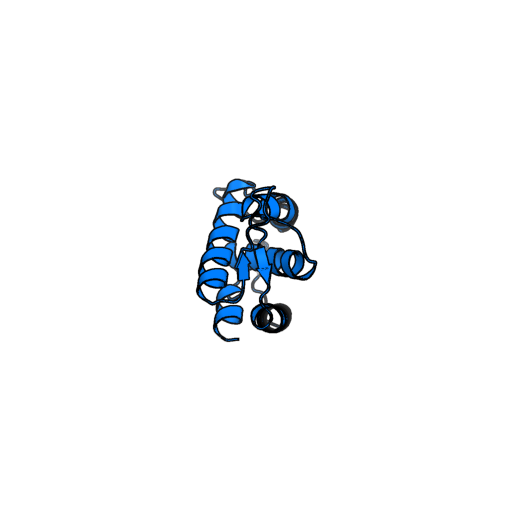.631 -13.831 1.00 94.94 95 THR A C 1
ATOM 717 O O . THR A 1 95 ? 4.942 -0.100 -13.417 1.00 94.94 95 THR A O 1
ATOM 720 N N . GLN A 1 96 ? 6.254 -0.696 -15.139 1.00 94.50 96 GLN A N 1
ATOM 721 C CA . GLN A 1 96 ? 5.338 -0.180 -16.168 1.00 94.50 96 GLN A CA 1
ATOM 722 C C . GLN A 1 96 ? 3.935 -0.802 -16.074 1.00 94.50 96 GLN A C 1
ATOM 724 O O . GLN A 1 96 ? 2.941 -0.123 -16.323 1.00 94.50 96 GLN A O 1
ATOM 729 N N . ALA A 1 97 ? 3.842 -2.076 -15.675 1.00 93.56 97 ALA A N 1
ATOM 730 C CA . ALA A 1 97 ? 2.572 -2.766 -15.459 1.00 93.56 97 ALA A CA 1
ATOM 731 C C . ALA A 1 97 ? 1.985 -2.507 -14.059 1.00 93.56 97 ALA A C 1
ATOM 733 O O . ALA A 1 97 ? 0.764 -2.420 -13.903 1.00 93.56 97 ALA A O 1
ATOM 734 N N . GLY A 1 98 ? 2.838 -2.360 -13.042 1.00 96.12 98 GLY A N 1
ATOM 735 C CA . GLY A 1 98 ? 2.434 -2.152 -11.655 1.00 96.12 98 GLY A CA 1
ATOM 736 C C . GLY A 1 98 ? 1.747 -0.816 -11.423 1.00 96.12 98 GLY A C 1
ATOM 737 O O . GLY A 1 98 ? 0.709 -0.762 -10.762 1.00 96.12 98 GLY A O 1
ATOM 738 N N . ARG A 1 99 ? 2.262 0.255 -12.037 1.00 96.75 99 ARG A N 1
ATOM 739 C CA . ARG A 1 99 ? 1.701 1.605 -11.905 1.00 96.75 99 ARG A CA 1
ATOM 740 C C . ARG A 1 99 ? 0.213 1.692 -12.284 1.00 96.75 99 ARG A C 1
ATOM 742 O O . ARG A 1 99 ? -0.577 2.089 -11.426 1.00 96.75 99 ARG A O 1
ATOM 749 N N . PRO A 1 100 ? -0.222 1.339 -13.510 1.00 96.94 100 PRO A N 1
ATOM 750 C CA . PRO A 1 100 ? -1.638 1.400 -13.864 1.00 96.94 100 PRO A CA 1
ATOM 751 C C . PRO A 1 100 ? -2.490 0.411 -13.058 1.00 96.94 100 PRO A C 1
ATOM 753 O O . PRO A 1 100 ? -3.633 0.732 -12.737 1.00 96.94 100 PRO A O 1
ATOM 756 N N . ALA A 1 101 ? -1.948 -0.755 -12.685 1.00 96.69 101 ALA A N 1
ATOM 757 C CA . ALA A 1 101 ? -2.675 -1.741 -11.889 1.00 96.69 101 ALA A CA 1
ATOM 758 C C . ALA A 1 101 ? -3.000 -1.230 -10.476 1.00 96.69 101 ALA A C 1
ATOM 760 O O . ALA A 1 101 ? -4.139 -1.357 -10.036 1.00 96.69 101 ALA A O 1
ATOM 761 N N . LEU A 1 102 ? -2.031 -0.619 -9.790 1.00 96.31 102 LEU A N 1
ATOM 762 C CA . LEU A 1 102 ? -2.228 -0.064 -8.450 1.00 96.31 102 LEU A CA 1
ATOM 763 C C . LEU A 1 102 ? -3.077 1.216 -8.459 1.00 96.31 102 LEU A C 1
ATOM 765 O O . LEU A 1 102 ? -3.851 1.430 -7.532 1.00 96.31 102 LEU A O 1
ATOM 769 N N . ILE A 1 103 ? -3.004 2.040 -9.514 1.00 96.62 103 ILE A N 1
ATOM 770 C CA . ILE A 1 103 ? -3.926 3.179 -9.686 1.00 96.62 103 ILE A CA 1
ATOM 771 C C . ILE A 1 103 ? -5.371 2.690 -9.819 1.00 96.62 103 ILE A C 1
ATOM 773 O O . ILE A 1 103 ? -6.265 3.258 -9.193 1.00 96.62 103 ILE A O 1
ATOM 777 N N . ALA A 1 104 ? -5.610 1.668 -10.647 1.00 95.81 104 ALA A N 1
ATOM 778 C CA . ALA A 1 104 ? -6.942 1.092 -10.808 1.00 95.81 104 ALA A CA 1
ATOM 779 C C . ALA A 1 104 ? -7.452 0.524 -9.477 1.00 95.81 104 ALA A C 1
ATOM 781 O O . ALA A 1 104 ? -8.544 0.881 -9.048 1.00 95.81 104 ALA A O 1
ATOM 782 N N . ALA A 1 105 ? -6.615 -0.242 -8.776 1.00 94.75 105 ALA A N 1
ATOM 783 C CA . ALA A 1 105 ? -6.976 -0.832 -7.494 1.00 94.75 105 ALA A CA 1
ATOM 784 C C . ALA A 1 105 ? -7.267 0.211 -6.403 1.00 94.75 105 ALA A C 1
ATOM 786 O O . ALA A 1 105 ? -8.255 0.091 -5.683 1.00 94.75 105 ALA A O 1
ATOM 787 N N . LEU A 1 106 ? -6.480 1.292 -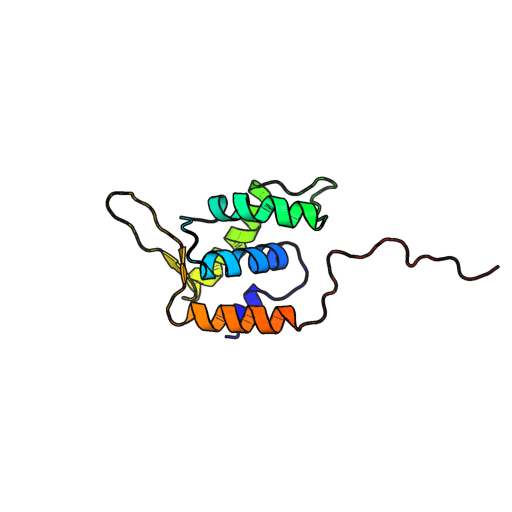6.323 1.00 93.56 106 LEU A N 1
ATOM 788 C CA . LEU A 1 106 ? -6.767 2.409 -5.417 1.00 93.56 106 LEU A CA 1
ATOM 789 C C . LEU A 1 106 ? -8.098 3.096 -5.735 1.00 93.56 106 LEU A C 1
ATOM 791 O O . LEU A 1 106 ? -8.813 3.497 -4.820 1.00 93.56 106 LEU A O 1
ATOM 795 N N . ARG A 1 107 ? -8.435 3.258 -7.021 1.00 94.19 107 ARG A N 1
ATOM 796 C CA . ARG A 1 107 ? -9.718 3.846 -7.432 1.00 94.19 107 ARG A CA 1
ATOM 797 C C . ARG A 1 107 ? -10.883 2.946 -7.049 1.00 94.19 107 ARG A C 1
ATOM 799 O O . ARG A 1 107 ? -11.829 3.437 -6.441 1.00 94.19 107 ARG A O 1
ATOM 806 N N . ASP A 1 108 ? -10.788 1.656 -7.354 1.00 92.06 108 ASP A N 1
ATOM 807 C CA . ASP A 1 108 ? -11.802 0.666 -6.9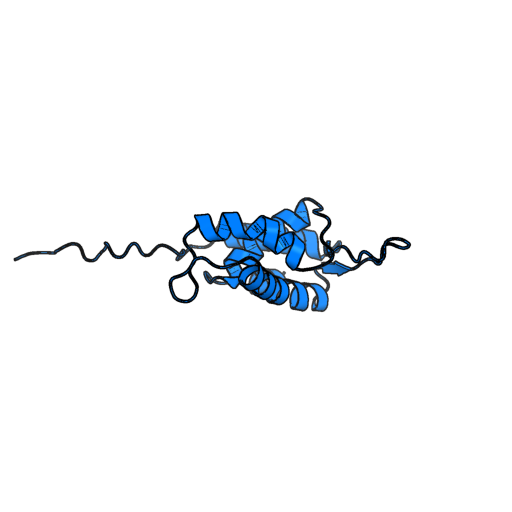86 1.00 92.06 108 ASP A CA 1
ATOM 808 C C . ASP A 1 108 ? -12.008 0.663 -5.467 1.00 92.06 108 ASP A C 1
ATOM 810 O O . ASP A 1 108 ? -13.136 0.733 -4.980 1.00 92.06 108 ASP A O 1
ATOM 814 N N . ARG A 1 109 ? -10.908 0.699 -4.708 1.00 87.94 109 ARG A N 1
ATOM 815 C CA . ARG A 1 109 ? -10.937 0.752 -3.249 1.00 87.94 109 ARG A CA 1
ATOM 816 C C . ARG A 1 109 ? -11.547 2.041 -2.702 1.00 87.94 109 ARG A C 1
ATOM 818 O O . ARG A 1 109 ? -12.323 1.991 -1.753 1.00 87.94 109 ARG A O 1
ATOM 825 N N . ALA A 1 110 ? -11.246 3.190 -3.303 1.00 88.44 110 ALA A N 1
ATOM 826 C CA . ALA A 1 110 ? -11.826 4.470 -2.901 1.00 88.44 110 ALA A CA 1
ATOM 827 C C . ALA A 1 110 ? -13.349 4.538 -3.120 1.00 88.44 110 ALA A C 1
ATOM 829 O O . ALA A 1 110 ? -14.023 5.291 -2.417 1.00 88.44 110 ALA A O 1
ATOM 830 N N . LEU A 1 111 ? -13.873 3.768 -4.078 1.00 88.31 111 LEU A N 1
ATOM 831 C CA . LEU A 1 111 ? -15.302 3.663 -4.386 1.00 88.31 111 LEU A CA 1
ATOM 832 C C . LEU A 1 111 ? -16.008 2.542 -3.609 1.00 88.31 111 LEU A C 1
ATOM 834 O O . LEU A 1 111 ? -17.239 2.519 -3.556 1.00 88.31 111 LEU A O 1
ATOM 838 N N . ALA A 1 112 ? -15.255 1.611 -3.022 1.00 84.69 112 ALA A N 1
ATOM 839 C CA . ALA A 1 112 ? -15.813 0.512 -2.254 1.00 84.69 112 ALA A CA 1
ATOM 840 C C . ALA A 1 112 ? -16.432 1.009 -0.931 1.00 84.69 112 ALA A C 1
ATOM 842 O O . ALA A 1 112 ? -15.915 1.946 -0.311 1.00 84.69 112 ALA A O 1
ATOM 843 N N . PRO A 1 113 ? -17.515 0.369 -0.448 1.00 77.12 113 PRO A N 1
ATOM 844 C CA . PRO A 1 113 ? -18.022 0.613 0.895 1.00 77.12 113 PRO A CA 1
ATOM 845 C C . PRO A 1 113 ? -16.909 0.401 1.923 1.00 77.12 113 PRO A C 1
ATOM 847 O O . PRO A 1 113 ? -16.273 -0.651 1.943 1.00 77.12 113 PRO A O 1
ATOM 850 N N . ARG A 1 114 ? -16.682 1.398 2.781 1.00 68.50 114 ARG A N 1
ATOM 851 C CA . ARG A 1 114 ? -15.744 1.283 3.899 1.00 68.50 114 ARG A CA 1
ATOM 852 C C . ARG A 1 114 ? -16.497 0.863 5.145 1.00 68.50 114 ARG A C 1
ATOM 854 O O . ARG A 1 114 ? -17.430 1.552 5.555 1.00 68.50 114 ARG A O 1
ATOM 861 N N . THR A 1 115 ? -16.059 -0.217 5.780 1.00 60.28 115 THR A N 1
ATOM 862 C CA . THR A 1 115 ? -16.494 -0.524 7.150 1.00 60.28 115 THR A CA 1
ATOM 863 C C . THR A 1 115 ? -15.694 0.257 8.202 1.00 60.28 115 THR A C 1
ATOM 865 O O . THR A 1 115 ? -16.163 0.392 9.329 1.00 60.28 115 THR A O 1
ATOM 868 N N . GLY A 1 116 ? -14.582 0.890 7.789 1.00 51.75 116 GLY A N 1
ATOM 869 C CA . GLY A 1 116 ? -13.751 1.830 8.555 1.00 51.75 116 GLY A CA 1
ATOM 870 C C . GLY A 1 116 ? -13.105 1.235 9.819 1.00 51.75 116 GLY A C 1
ATOM 871 O O . GLY A 1 116 ? -13.506 0.174 10.284 1.00 51.75 116 GLY A O 1
ATOM 872 N N . PRO A 1 117 ? -12.180 1.958 10.479 1.00 55.34 117 PRO A N 1
ATOM 873 C CA . PRO A 1 117 ? -11.904 1.732 11.906 1.00 55.34 117 PRO A CA 1
ATOM 874 C C . PRO A 1 117 ? -13.097 2.164 12.799 1.00 55.34 117 PRO A C 1
ATOM 876 O O . PRO A 1 117 ? -13.130 1.925 14.006 1.00 55.34 117 PRO A O 1
ATOM 879 N N . TYR A 1 118 ? -14.104 2.814 12.202 1.00 49.19 118 TYR A N 1
ATOM 880 C CA . TYR A 1 118 ? -15.173 3.578 12.837 1.00 49.19 118 TYR A CA 1
ATOM 881 C C . TYR A 1 118 ? -16.410 2.738 13.187 1.00 49.19 118 TYR A C 1
ATOM 883 O O . TYR A 1 118 ? -17.489 2.917 12.626 1.00 49.19 118 TYR A O 1
ATOM 891 N N . ARG A 1 119 ? -16.323 1.936 14.249 1.00 39.72 119 ARG A N 1
ATOM 892 C CA . ARG A 1 119 ? -17.456 1.894 15.183 1.00 39.72 119 ARG A CA 1
ATOM 893 C C . ARG A 1 119 ? -17.134 2.826 16.334 1.00 39.72 119 ARG A C 1
ATOM 895 O O . ARG A 1 119 ? -16.459 2.451 17.290 1.00 39.72 119 ARG A O 1
ATOM 902 N N . SER A 1 120 ? -17.701 4.033 16.292 1.00 37.06 120 SER A N 1
ATOM 903 C CA . SER A 1 120 ? -18.047 4.655 17.561 1.00 37.06 120 SER A CA 1
ATOM 904 C C . SER A 1 120 ? -18.946 3.648 18.278 1.00 37.06 120 SER A C 1
ATOM 906 O O . SER A 1 120 ? -19.963 3.194 17.751 1.00 37.06 120 SER A O 1
ATOM 908 N N . ARG A 1 121 ? -18.544 3.229 19.472 1.00 39.41 121 ARG A N 1
ATOM 909 C CA . ARG A 1 121 ? -19.387 2.474 20.398 1.00 39.41 121 ARG A CA 1
ATOM 910 C C . ARG A 1 121 ? -20.506 3.393 20.915 1.00 39.41 121 ARG A C 1
ATOM 912 O O . ARG A 1 121 ? -20.611 3.620 22.113 1.00 39.41 121 ARG A O 1
ATOM 919 N N . ARG A 1 122 ? -21.275 4.015 20.020 1.00 41.34 122 ARG A N 1
ATOM 920 C CA . ARG A 1 122 ? -22.406 4.900 20.322 1.00 41.34 122 ARG A CA 1
ATOM 921 C C . ARG A 1 122 ? -23.600 4.700 19.387 1.00 41.34 122 ARG A C 1
ATOM 923 O O . ARG A 1 122 ? -24.463 5.555 19.355 1.00 41.34 122 ARG A O 1
ATOM 930 N N . ASP A 1 123 ? -23.744 3.523 18.786 1.00 43.56 123 ASP A N 1
ATOM 931 C CA . ASP A 1 123 ? -25.054 3.056 18.295 1.00 43.56 123 ASP A CA 1
ATOM 932 C C . ASP A 1 123 ? -25.677 2.028 19.257 1.00 43.56 123 ASP A C 1
ATOM 934 O O . ASP A 1 123 ? -26.382 1.105 18.868 1.00 43.56 123 ASP A O 1
ATOM 938 N N . GLY A 1 124 ? -25.393 2.192 20.553 1.00 39.38 124 GLY A N 1
ATOM 939 C CA . GLY A 1 124 ? -26.154 1.606 21.661 1.00 39.38 124 GLY A CA 1
ATOM 940 C C . GLY A 1 124 ? -27.086 2.634 22.305 1.00 39.38 124 GLY A C 1
ATOM 941 O O . GLY A 1 124 ? -27.313 2.593 23.513 1.00 39.38 124 GLY A O 1
ATOM 942 N N . GLY A 1 125 ? -27.548 3.615 21.522 1.00 36.03 125 GLY A N 1
ATOM 943 C CA . GLY A 1 125 ? -28.548 4.586 21.938 1.00 36.03 125 GLY A CA 1
ATOM 944 C C . GLY A 1 125 ? -29.857 3.883 22.265 1.00 36.03 125 GLY A C 1
ATOM 945 O O . GLY A 1 125 ? -30.658 3.619 21.380 1.00 36.03 125 GLY A O 1
ATOM 946 N N . SER A 1 126 ? -30.015 3.571 23.552 1.00 48.62 126 SER A N 1
ATOM 947 C CA . SER A 1 126 ? -31.236 3.732 24.339 1.00 48.62 126 SER A CA 1
ATOM 948 C C . SER A 1 126 ? -32.516 3.845 23.505 1.00 48.62 126 SER A C 1
ATOM 950 O O . SER A 1 126 ? -32.912 4.927 23.070 1.00 48.62 126 SER A O 1
ATOM 952 N N . GLY A 1 127 ? -33.167 2.701 23.315 1.00 36.38 127 GLY A N 1
ATOM 953 C CA . GLY A 1 127 ? -34.507 2.586 22.767 1.00 36.38 127 GLY A CA 1
ATOM 954 C C . GLY A 1 127 ? -35.455 2.027 23.819 1.00 36.38 127 GLY A C 1
ATOM 955 O O . GLY A 1 127 ? -35.677 0.828 23.855 1.00 36.38 127 GLY A O 1
ATOM 956 N N . ALA A 1 128 ? -36.003 2.944 24.617 1.00 39.41 128 ALA A N 1
ATOM 957 C CA . ALA A 1 128 ? -37.295 2.876 25.301 1.00 39.41 128 ALA A CA 1
ATOM 958 C C . ALA A 1 128 ? -37.523 1.851 26.440 1.00 39.41 128 ALA A C 1
ATOM 960 O O . ALA A 1 128 ? -37.751 0.675 26.200 1.00 39.41 128 ALA A O 1
ATOM 961 N N . ARG A 1 129 ? -37.654 2.446 27.638 1.00 47.19 129 ARG A N 1
ATOM 962 C CA . ARG A 1 129 ? -38.670 2.216 28.689 1.00 47.19 129 ARG A CA 1
ATOM 963 C C . ARG A 1 129 ? -38.708 0.871 29.408 1.00 47.19 129 ARG A C 1
ATOM 965 O O . ARG A 1 129 ? -39.150 -0.125 28.808 1.00 47.19 129 ARG A O 1
#

Sequence (129 aa):
LAIANDLLAGDDFRAACAELVVPLLLTGFEGDWAEPFAKKVCPAIAAEGWQSNGESPGVRDVAWAIADFIRPATASGLIETHADWPFHREPLVLTQAGRPALIAALRDRALAPRTGPYRSRRDGGSGAR